Protein AF-A0A954N911-F1 (afdb_monomer_lite)

pLDDT: mean 92.59, std 5.12, range [63.38, 98.25]

Radius of gyration: 17.43 Å; chains: 1; bounding box: 52×27×46 Å

Secondary structure (DSSP, 8-state):
--HHHHHHHHHHHHHHHHHHHHHTT---HHHHHHHHHHSTT--HHHHHTSS--HHHHHHHHHHHHHHS----HHHHHHHHHHHTSTT--SSHHHHHHHHHHHHHH--STTTTHHHHS-TTTTTTPPPPHHHHHHHHHHT-

Sequence (140 aa):
MTESDVIRGRLLELVDTIREAREQGIDSPESHSAFEQLLPDTDVDNLCNSDYDDETIVDICLGEQDARRACTRDELVELVKRFSIVEGYATEAESILAVLTFEYNCRHPAGCDLIFYYDPYFDGRDPTPEENVDLALRGE

Foldseek 3Di:
DDPVVVLLVLQLVLLVVQLVCVVVVHHDVVSVVVLCVSQPPDPSVVLSPDPDDSNLSSLLSVLLVVLLDDDDLVRQLVLLVLVVDDPSDPDPSRNVSSLSSQQSQFLAPCRCCCRVVVCVVPVHDDDHSSRSSVNRNVRD

Structure (mmCIF, N/CA/C/O backbone):
data_AF-A0A954N911-F1
#
_entry.id   AF-A0A954N911-F1
#
loop_
_atom_site.group_PDB
_atom_site.id
_atom_site.type_symbol
_atom_site.label_atom_id
_atom_site.label_alt_id
_atom_site.label_comp_id
_atom_site.label_asym_id
_atom_site.label_entity_id
_atom_site.label_seq_id
_atom_site.pdbx_PDB_ins_code
_atom_site.Cartn_x
_atom_site.Cartn_y
_atom_site.Cartn_z
_atom_site.occupancy
_atom_site.B_iso_or_equiv
_atom_site.auth_seq_id
_atom_site.auth_comp_id
_atom_site.auth_asym_id
_atom_site.auth_atom_id
_atom_site.pdbx_PDB_model_num
ATOM 1 N N . MET A 1 1 ? -28.116 5.534 1.660 1.00 63.38 1 MET A N 1
ATOM 2 C CA . MET A 1 1 ? -27.092 4.850 2.457 1.00 63.38 1 MET A CA 1
ATOM 3 C C . MET A 1 1 ? -26.851 3.515 1.797 1.00 63.38 1 MET A C 1
ATOM 5 O O . MET A 1 1 ? -27.775 2.709 1.721 1.00 63.38 1 MET A O 1
ATOM 9 N N . THR A 1 2 ? -25.694 3.381 1.168 1.00 84.88 2 THR A N 1
ATOM 10 C CA . THR A 1 2 ? -25.248 2.157 0.504 1.00 84.88 2 THR A CA 1
ATOM 11 C C . THR A 1 2 ? -24.682 1.185 1.539 1.00 84.88 2 THR A C 1
ATOM 13 O O . THR A 1 2 ? -24.392 1.576 2.667 1.00 84.88 2 THR A O 1
ATOM 16 N N . GLU A 1 3 ? -24.532 -0.085 1.171 1.00 84.00 3 GLU A N 1
ATOM 17 C CA . GLU A 1 3 ? -23.840 -1.076 2.007 1.00 84.00 3 GLU A CA 1
ATOM 18 C C . GLU A 1 3 ? -22.399 -0.638 2.320 1.00 84.00 3 GLU A C 1
ATOM 20 O O . GLU A 1 3 ? -21.950 -0.751 3.457 1.00 84.00 3 GLU A O 1
ATOM 25 N N . SER A 1 4 ? -21.733 -0.011 1.345 1.00 83.25 4 SER A N 1
ATOM 26 C CA . SER A 1 4 ? -20.402 0.577 1.508 1.00 83.25 4 SER A CA 1
ATOM 27 C C . SER A 1 4 ? -20.374 1.693 2.557 1.00 83.25 4 SER A C 1
ATOM 29 O O . SER A 1 4 ? -19.449 1.740 3.363 1.00 83.25 4 SER A O 1
ATOM 31 N N . ASP A 1 5 ? -21.391 2.564 2.594 1.00 88.25 5 ASP A N 1
ATOM 32 C CA . ASP A 1 5 ? -21.469 3.647 3.589 1.00 88.25 5 ASP A CA 1
ATOM 33 C C . ASP A 1 5 ? -21.612 3.085 5.014 1.00 88.25 5 ASP A C 1
ATOM 35 O O . ASP A 1 5 ? -21.065 3.639 5.966 1.00 88.25 5 ASP A O 1
ATOM 39 N N . VAL A 1 6 ? -22.347 1.975 5.166 1.00 90.44 6 VAL A N 1
ATOM 40 C CA . VAL A 1 6 ? -22.551 1.308 6.463 1.00 90.44 6 VAL A CA 1
ATOM 41 C C . VAL A 1 6 ? -21.262 0.656 6.951 1.00 90.44 6 VAL A C 1
ATOM 43 O O . VAL A 1 6 ? -20.924 0.790 8.126 1.00 90.44 6 VAL A O 1
ATOM 46 N N . ILE A 1 7 ? -20.538 -0.031 6.062 1.00 91.81 7 ILE A N 1
ATOM 47 C CA . ILE A 1 7 ? -19.251 -0.649 6.401 1.00 91.81 7 ILE A CA 1
ATOM 48 C C . ILE A 1 7 ? -18.244 0.433 6.789 1.00 91.81 7 ILE A C 1
ATOM 50 O O . ILE A 1 7 ? -17.636 0.324 7.849 1.00 91.81 7 ILE A O 1
ATOM 54 N N . ARG A 1 8 ? -18.131 1.512 6.000 1.00 94.50 8 ARG A N 1
ATOM 55 C CA . ARG A 1 8 ? -17.235 2.635 6.309 1.00 94.50 8 ARG A CA 1
ATOM 56 C C . ARG A 1 8 ? -17.517 3.223 7.690 1.00 94.50 8 ARG A C 1
ATOM 58 O O . ARG A 1 8 ? -16.601 3.337 8.494 1.00 94.50 8 ARG A O 1
ATOM 65 N N . GLY A 1 9 ? -18.778 3.558 7.976 1.00 95.12 9 GLY A N 1
ATOM 66 C CA . GLY A 1 9 ? -19.159 4.127 9.271 1.00 95.12 9 GLY A CA 1
ATOM 67 C C . GLY A 1 9 ? -18.794 3.211 10.439 1.00 95.12 9 GLY A C 1
ATOM 68 O O . GLY A 1 9 ? -18.276 3.673 11.449 1.00 95.12 9 GLY A O 1
ATOM 69 N N . ARG A 1 10 ? -18.984 1.897 10.275 1.00 95.19 10 ARG A N 1
ATOM 70 C CA . ARG A 1 10 ? -18.622 0.924 11.306 1.00 95.19 10 ARG A CA 1
ATOM 71 C C . ARG A 1 10 ? -17.113 0.765 11.483 1.00 95.19 10 ARG A C 1
ATOM 73 O O . ARG A 1 10 ? -16.663 0.580 12.607 1.00 95.19 10 ARG A O 1
ATOM 80 N N . LEU A 1 11 ? -16.340 0.821 10.401 1.00 95.62 11 LEU A N 1
ATOM 81 C CA . LEU A 1 11 ? -14.881 0.783 10.483 1.00 95.62 11 LEU A CA 1
ATOM 82 C C . LEU A 1 11 ? -14.337 2.020 11.204 1.00 95.62 11 LEU A C 1
ATOM 84 O O . LEU A 1 11 ? -13.472 1.860 12.054 1.00 95.62 11 LEU A O 1
ATOM 88 N N . LEU A 1 12 ? -14.891 3.209 10.945 1.00 96.69 12 LEU A N 1
ATOM 89 C CA . LEU A 1 12 ? -14.516 4.435 11.663 1.00 96.69 12 LEU A CA 1
ATOM 90 C C . LEU A 1 12 ? -14.742 4.299 13.175 1.00 96.69 12 LEU A C 1
ATOM 92 O O . LEU A 1 12 ? -13.828 4.554 13.949 1.00 96.69 12 LEU A O 1
ATOM 96 N N . GLU A 1 13 ? -15.919 3.823 13.597 1.00 96.69 13 GLU A N 1
ATOM 97 C CA . GLU A 1 13 ? -16.219 3.589 15.021 1.00 96.69 13 GLU A CA 1
ATOM 98 C C . GLU A 1 13 ? -15.248 2.586 15.669 1.00 96.69 13 GLU A C 1
ATOM 100 O O . GLU A 1 13 ? -14.839 2.755 16.820 1.00 96.69 13 GLU A O 1
ATOM 105 N N . LEU A 1 14 ? -14.879 1.526 14.941 1.00 96.69 14 LEU A N 1
ATOM 106 C CA . LEU A 1 14 ? -13.945 0.517 15.435 1.00 96.69 14 LEU A CA 1
ATOM 107 C C . LEU A 1 14 ? -12.521 1.066 15.552 1.00 96.69 14 LEU A C 1
ATOM 109 O O . LEU A 1 14 ? -11.883 0.821 16.573 1.00 96.69 14 LEU A O 1
ATOM 113 N N . VAL A 1 15 ? -12.039 1.804 14.548 1.00 96.06 15 VAL A N 1
ATOM 114 C CA . VAL A 1 15 ? -10.711 2.440 14.560 1.00 96.06 15 VAL A CA 1
ATOM 115 C C . VAL A 1 15 ? -10.603 3.423 15.725 1.00 96.06 15 VAL A C 1
ATOM 117 O O . VAL A 1 15 ? -9.672 3.304 16.520 1.00 96.06 15 VAL A O 1
ATOM 120 N N . ASP A 1 16 ? -11.590 4.305 15.889 1.00 95.56 16 ASP A N 1
ATOM 121 C CA . ASP A 1 16 ? -11.666 5.261 17.001 1.00 95.56 16 ASP A CA 1
ATOM 122 C C . ASP A 1 16 ? -11.604 4.537 18.358 1.00 95.56 16 ASP A C 1
ATOM 124 O O . ASP A 1 16 ? -10.713 4.780 19.172 1.00 95.56 16 ASP A O 1
ATOM 128 N N . THR A 1 17 ? -12.452 3.519 18.549 1.00 95.44 17 THR A N 1
ATOM 129 C CA . THR A 1 17 ? -12.477 2.722 19.790 1.00 95.44 17 THR A CA 1
ATOM 130 C C . THR A 1 17 ? -11.132 2.041 20.078 1.00 95.44 17 THR A C 1
ATOM 132 O O . THR A 1 17 ? -10.693 1.987 21.231 1.00 95.44 17 THR A O 1
ATOM 135 N N . ILE A 1 18 ? -10.474 1.489 19.053 1.00 94.81 18 ILE A N 1
ATOM 136 C CA . ILE A 1 18 ? -9.176 0.815 19.199 1.00 94.81 18 ILE A CA 1
ATOM 137 C C . ILE A 1 18 ? -8.095 1.823 19.605 1.00 94.81 18 ILE A C 1
ATOM 139 O O . ILE A 1 18 ? -7.293 1.534 20.500 1.00 94.81 18 ILE A O 1
ATOM 143 N N . ARG A 1 19 ? -8.075 3.012 18.993 1.00 94.19 19 ARG A N 1
ATOM 144 C CA . ARG A 1 19 ? -7.112 4.074 19.318 1.00 94.19 19 ARG A CA 1
ATOM 145 C C . ARG A 1 19 ? -7.334 4.625 20.723 1.00 94.19 19 ARG A C 1
ATOM 147 O O . ARG A 1 19 ? -6.381 4.665 21.501 1.00 94.19 19 ARG A O 1
ATOM 154 N N . GLU A 1 20 ? -8.573 4.946 21.096 1.00 94.25 20 GLU A N 1
ATOM 155 C CA . GLU A 1 20 ? -8.908 5.430 22.442 1.00 94.25 20 GLU A CA 1
ATOM 156 C C . GLU A 1 20 ? -8.492 4.431 23.533 1.00 94.25 20 GLU A C 1
ATOM 158 O O . GLU A 1 20 ? -7.940 4.816 24.570 1.00 94.25 20 GLU A O 1
ATOM 163 N N . ALA A 1 21 ? -8.727 3.135 23.305 1.00 92.62 21 ALA A N 1
ATOM 164 C CA . ALA A 1 21 ? -8.303 2.080 24.219 1.00 92.62 21 ALA A CA 1
ATOM 165 C C . ALA A 1 21 ? -6.774 2.074 24.402 1.00 92.62 21 ALA A C 1
ATOM 167 O O . ALA A 1 21 ? -6.273 2.030 25.531 1.00 92.62 21 ALA A O 1
ATOM 168 N N . ARG A 1 22 ? -6.015 2.208 23.309 1.00 89.81 22 ARG A N 1
ATOM 169 C CA . ARG A 1 22 ? -4.544 2.253 23.351 1.00 89.81 22 ARG A CA 1
ATOM 170 C C . ARG A 1 22 ? -4.004 3.474 24.069 1.00 89.81 22 ARG A C 1
ATOM 172 O O . ARG A 1 22 ? -3.083 3.333 24.872 1.00 89.81 22 ARG A O 1
ATOM 179 N N . GLU A 1 23 ? -4.581 4.647 23.833 1.00 91.25 23 GLU A N 1
ATOM 180 C CA . GLU A 1 23 ? -4.199 5.875 24.541 1.00 91.25 23 GLU A CA 1
ATOM 181 C C . GLU A 1 23 ? -4.376 5.739 26.059 1.00 91.25 23 GLU A C 1
ATOM 183 O O . GLU A 1 23 ? -3.594 6.276 26.846 1.00 91.25 23 GLU A O 1
ATOM 188 N N . GLN A 1 24 ? -5.369 4.956 26.479 1.00 93.62 24 GLN A N 1
ATOM 189 C CA . GLN A 1 24 ? -5.639 4.631 27.878 1.00 93.62 24 GLN A CA 1
ATOM 190 C C . GLN A 1 24 ? -4.788 3.462 28.413 1.00 93.62 24 GLN A C 1
ATOM 192 O O . GLN A 1 24 ? -4.862 3.142 29.602 1.00 93.62 24 GLN A O 1
ATOM 197 N N . GLY A 1 25 ? -3.967 2.830 27.569 1.00 91.50 25 GLY A N 1
ATOM 198 C CA . GLY A 1 25 ? -3.145 1.672 27.922 1.00 91.50 25 GLY A CA 1
ATOM 199 C C . GLY A 1 25 ? -3.955 0.400 28.184 1.00 91.50 25 GLY A C 1
ATOM 200 O O . GLY A 1 25 ? -3.495 -0.471 28.927 1.00 91.50 25 GLY A O 1
ATOM 201 N N . ILE A 1 26 ? -5.160 0.305 27.618 1.00 91.31 26 ILE A N 1
ATOM 202 C CA . ILE A 1 26 ? -6.042 -0.859 27.717 1.00 91.31 26 ILE A CA 1
ATOM 203 C C . ILE A 1 26 ? -6.174 -1.551 26.359 1.00 91.31 26 ILE A C 1
ATOM 205 O O . ILE A 1 26 ? -6.000 -0.950 25.303 1.00 91.31 26 ILE A O 1
ATOM 209 N N . ASP A 1 27 ? -6.472 -2.844 26.405 1.00 86.44 27 ASP A N 1
ATOM 210 C CA . ASP A 1 27 ? -6.723 -3.649 25.214 1.00 86.44 27 ASP A CA 1
ATOM 211 C C . ASP A 1 27 ? -8.217 -3.612 24.843 1.00 86.44 27 ASP A C 1
ATOM 213 O O . ASP A 1 27 ? -9.077 -3.504 25.723 1.00 86.44 27 ASP A O 1
ATOM 217 N N . SER A 1 28 ? -8.530 -3.729 23.551 1.00 90.56 28 SER A N 1
ATOM 218 C CA . SER A 1 28 ? -9.902 -3.721 23.015 1.00 90.56 28 SER A CA 1
ATOM 219 C C . SER A 1 28 ? -10.194 -4.966 22.159 1.00 90.56 28 SER A C 1
ATOM 221 O O . SER A 1 28 ? -10.571 -4.868 20.989 1.00 90.56 28 SER A O 1
ATOM 223 N N . PRO A 1 29 ? -10.076 -6.182 22.729 1.00 91.38 29 PRO A N 1
ATOM 224 C CA . PRO A 1 29 ? -10.133 -7.428 21.960 1.00 91.38 29 PRO A CA 1
ATOM 225 C C . PRO A 1 29 ? -11.468 -7.637 21.228 1.00 91.38 29 PRO A C 1
ATOM 227 O O . PRO A 1 29 ? -11.509 -8.286 20.181 1.00 91.38 29 PRO A O 1
ATOM 230 N N . GLU A 1 30 ? -12.564 -7.084 21.752 1.00 94.00 30 GLU A N 1
ATOM 231 C CA . GLU A 1 30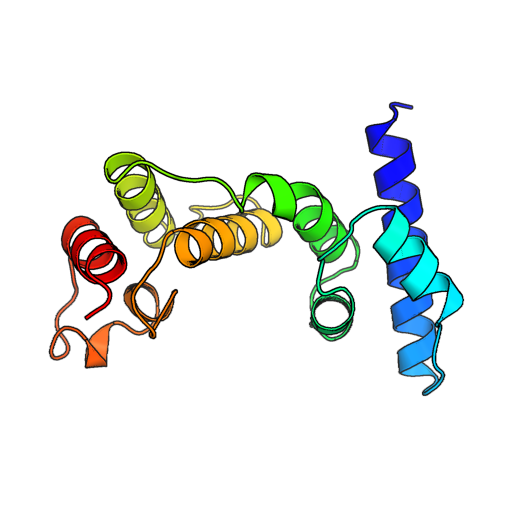 ? -13.883 -7.120 21.110 1.00 94.00 30 GLU A CA 1
ATOM 232 C C . GLU A 1 30 ? -13.914 -6.279 19.828 1.00 94.00 30 GLU A C 1
ATOM 234 O O . GLU A 1 30 ? -14.420 -6.747 18.807 1.00 94.00 30 GLU A O 1
ATOM 239 N N . SER A 1 31 ? -13.322 -5.082 19.857 1.00 93.44 31 SER A N 1
ATOM 240 C CA . SER A 1 31 ? -13.220 -4.193 18.697 1.00 93.44 31 SER A CA 1
ATOM 241 C C . SER A 1 31 ? -12.300 -4.780 17.631 1.00 93.44 31 SER A C 1
ATOM 243 O O . SER A 1 31 ? -12.677 -4.807 16.463 1.00 93.44 31 SER A O 1
ATOM 245 N N . HIS A 1 32 ? -11.160 -5.354 18.028 1.00 92.44 32 HIS A N 1
ATOM 246 C CA . HIS A 1 32 ? -10.279 -6.078 17.104 1.00 92.44 32 HIS A CA 1
ATOM 247 C C . HIS A 1 32 ? -11.003 -7.258 16.448 1.00 92.44 32 HIS A C 1
ATOM 249 O O . HIS A 1 32 ? -10.999 -7.399 15.229 1.00 92.44 32 HIS A O 1
ATOM 255 N N . SER A 1 33 ? -11.700 -8.077 17.243 1.00 93.75 33 SER A N 1
ATOM 256 C CA . SER A 1 33 ? -12.450 -9.225 16.719 1.00 93.75 33 SER A CA 1
ATOM 257 C C . SER A 1 33 ? -13.571 -8.799 15.767 1.00 93.75 33 SER A C 1
ATOM 259 O O . SER A 1 33 ? -13.858 -9.497 14.796 1.00 93.75 33 SER A O 1
ATOM 261 N N . ALA A 1 34 ? -14.235 -7.674 16.046 1.00 94.81 34 ALA A N 1
ATOM 262 C CA . ALA A 1 34 ? -15.261 -7.118 15.172 1.00 94.81 34 ALA A CA 1
ATOM 263 C C . ALA A 1 34 ? -14.668 -6.547 13.876 1.00 94.81 34 ALA A C 1
ATOM 265 O O . ALA A 1 34 ? -15.296 -6.674 12.825 1.00 94.81 34 ALA A O 1
ATOM 266 N N . PHE A 1 35 ? -13.474 -5.955 13.943 1.00 94.31 35 PHE A N 1
ATOM 267 C CA . PHE A 1 35 ? -12.743 -5.458 12.783 1.00 94.31 35 PHE A CA 1
ATOM 268 C C . PHE A 1 35 ? -12.331 -6.608 11.854 1.00 94.31 35 PHE A C 1
ATOM 270 O O . PHE A 1 35 ? -12.692 -6.601 10.681 1.00 94.31 35 PHE A O 1
ATOM 277 N N . GLU A 1 36 ? -11.686 -7.644 12.394 1.00 92.38 36 GLU A N 1
ATOM 278 C CA . GLU A 1 36 ? -11.249 -8.845 11.660 1.00 92.38 36 GLU A CA 1
ATOM 279 C C . GLU A 1 36 ? -12.417 -9.554 10.945 1.00 92.38 36 GLU A C 1
ATOM 281 O O . GLU A 1 36 ? -12.265 -10.107 9.859 1.00 92.38 36 GLU A O 1
ATOM 286 N N . GLN A 1 37 ? -13.623 -9.522 11.524 1.00 92.69 37 GLN A N 1
ATOM 287 C CA . GLN A 1 37 ? -14.819 -10.079 10.879 1.00 92.69 37 GLN A CA 1
ATOM 288 C C . GLN A 1 37 ? -15.273 -9.291 9.645 1.00 92.69 37 GLN A C 1
ATOM 290 O O . GLN A 1 37 ? -15.920 -9.868 8.770 1.00 92.69 37 GLN A O 1
ATOM 295 N N . LEU A 1 38 ? -14.994 -7.987 9.595 1.00 91.75 38 LEU A N 1
ATOM 296 C CA . LEU A 1 38 ? -15.318 -7.134 8.452 1.00 91.75 38 LEU A CA 1
ATOM 297 C C . LEU A 1 38 ? -14.222 -7.203 7.389 1.00 91.75 38 LEU A C 1
ATOM 299 O O . LEU A 1 38 ? -14.539 -7.323 6.208 1.00 91.75 38 LEU A O 1
ATOM 303 N N . LEU A 1 39 ? -12.961 -7.132 7.816 1.00 89.88 39 LEU A N 1
ATOM 304 C CA . LEU A 1 39 ? -11.779 -7.102 6.962 1.00 89.88 39 LEU A CA 1
ATOM 305 C C . LEU A 1 39 ? -10.732 -8.087 7.504 1.00 89.88 39 LEU A C 1
ATOM 307 O O . LEU A 1 39 ? -9.868 -7.702 8.295 1.00 89.88 39 LEU A O 1
ATOM 311 N N . PRO A 1 40 ? -10.834 -9.373 7.130 1.00 87.00 40 PRO A N 1
ATOM 312 C CA . PRO A 1 40 ? -9.861 -10.371 7.548 1.00 87.00 40 PRO A CA 1
ATOM 313 C C . PRO A 1 40 ? -8.497 -10.086 6.915 1.00 87.00 40 PRO A C 1
ATOM 315 O O . PRO A 1 40 ? -8.418 -9.610 5.781 1.00 87.00 40 PRO A O 1
ATOM 318 N N . ASP A 1 41 ? -7.427 -10.430 7.631 1.00 84.06 41 ASP A N 1
ATOM 319 C CA . ASP A 1 41 ? -6.033 -10.277 7.190 1.00 84.06 41 ASP A CA 1
ATOM 320 C C . ASP A 1 41 ? -5.528 -8.823 7.048 1.00 84.06 41 ASP A C 1
ATOM 322 O O . ASP A 1 41 ? -4.437 -8.618 6.501 1.00 84.06 41 ASP A O 1
ATOM 326 N N . THR A 1 42 ? -6.281 -7.823 7.516 1.00 89.25 42 THR A N 1
ATOM 327 C CA . THR A 1 42 ? -5.820 -6.429 7.637 1.00 89.25 42 THR A CA 1
ATOM 328 C C . THR A 1 42 ? -5.086 -6.238 8.964 1.00 89.25 42 THR A C 1
ATOM 330 O O . THR A 1 42 ? -5.628 -6.528 10.031 1.00 89.25 42 THR A O 1
ATOM 333 N N . ASP A 1 43 ? -3.863 -5.706 8.916 1.00 88.88 43 ASP A N 1
ATOM 334 C CA . ASP A 1 43 ? -3.066 -5.399 10.112 1.00 88.88 43 ASP A CA 1
ATOM 335 C C . ASP A 1 43 ? -3.548 -4.098 10.775 1.00 88.88 43 ASP A C 1
ATOM 337 O O . ASP A 1 43 ? -2.923 -3.034 10.699 1.00 88.88 43 ASP A O 1
ATOM 341 N N . VAL A 1 44 ? -4.711 -4.188 11.423 1.00 89.62 44 VAL A N 1
ATOM 342 C CA . VAL A 1 44 ? -5.327 -3.075 12.155 1.00 89.62 44 VAL A CA 1
ATOM 343 C C . VAL A 1 44 ? -4.423 -2.560 13.277 1.00 89.62 44 VAL A C 1
ATOM 345 O O . VAL A 1 44 ? -4.496 -1.385 13.641 1.00 89.62 44 VAL A O 1
ATOM 348 N N . ASP A 1 45 ? -3.526 -3.402 13.796 1.00 89.38 45 ASP A N 1
ATOM 349 C CA . ASP A 1 45 ? -2.609 -3.025 14.862 1.00 89.38 45 ASP A CA 1
ATOM 350 C C . ASP A 1 45 ? -1.573 -2.040 14.387 1.00 89.38 45 ASP A C 1
ATOM 352 O O . ASP A 1 45 ? -1.391 -0.996 15.019 1.00 89.38 45 ASP A O 1
ATOM 356 N N . ASN A 1 46 ? -0.925 -2.351 13.273 1.00 90.38 46 ASN A N 1
ATOM 357 C CA . ASN A 1 46 ? 0.027 -1.444 12.673 1.00 90.38 46 ASN A CA 1
ATOM 358 C C . ASN A 1 46 ? -0.657 -0.143 12.227 1.00 90.38 46 ASN A C 1
ATOM 360 O O . ASN A 1 46 ? -0.180 0.944 12.552 1.00 90.38 46 ASN A O 1
ATOM 364 N N . LEU A 1 47 ? -1.823 -0.238 11.578 1.00 91.50 47 LEU A N 1
ATOM 365 C CA . LEU A 1 47 ? -2.559 0.936 11.101 1.00 91.50 47 LEU A CA 1
ATOM 366 C C . LEU A 1 47 ? -2.984 1.867 12.244 1.00 91.50 47 LEU A C 1
ATOM 368 O O . LEU A 1 47 ? -2.717 3.065 12.181 1.00 91.50 47 LEU A O 1
ATOM 372 N N . CYS A 1 48 ? -3.553 1.343 13.331 1.00 92.25 48 CYS A N 1
ATOM 373 C CA . CYS A 1 48 ? -3.966 2.165 14.476 1.00 92.25 48 CYS A CA 1
ATOM 374 C C . CYS A 1 48 ? -2.787 2.697 15.316 1.00 92.25 48 CYS A C 1
ATOM 376 O O . CYS A 1 48 ? -3.000 3.522 16.202 1.00 92.25 48 CYS A O 1
ATOM 378 N N . ASN A 1 49 ? -1.556 2.230 15.073 1.00 91.44 49 ASN A N 1
ATOM 379 C CA . ASN A 1 49 ? -0.333 2.777 15.677 1.00 91.44 49 ASN A CA 1
ATOM 380 C C . ASN A 1 49 ? 0.350 3.843 14.804 1.00 91.44 49 ASN A C 1
ATOM 382 O O . ASN A 1 49 ? 1.328 4.448 15.249 1.00 91.44 49 ASN A O 1
ATOM 386 N N . SER A 1 50 ? -0.130 4.057 13.578 1.00 91.81 50 SER A N 1
ATOM 387 C CA . SER A 1 50 ? 0.377 5.098 12.686 1.00 91.81 50 SER A CA 1
ATOM 388 C C . SER A 1 50 ? -0.080 6.499 13.114 1.00 91.81 50 SER A C 1
ATOM 390 O O . SER A 1 50 ? -0.940 6.673 13.982 1.00 91.81 50 SER A O 1
ATOM 392 N N . ASP A 1 51 ? 0.505 7.519 12.493 1.00 92.00 51 ASP A N 1
ATOM 393 C CA . ASP A 1 51 ? 0.115 8.920 12.634 1.00 92.00 51 ASP A CA 1
ATOM 394 C C . ASP A 1 51 ? -0.996 9.350 11.661 1.00 92.00 51 ASP A C 1
ATOM 396 O O . ASP A 1 51 ? -1.406 10.512 11.686 1.00 92.00 51 ASP A O 1
ATOM 400 N N . TYR A 1 52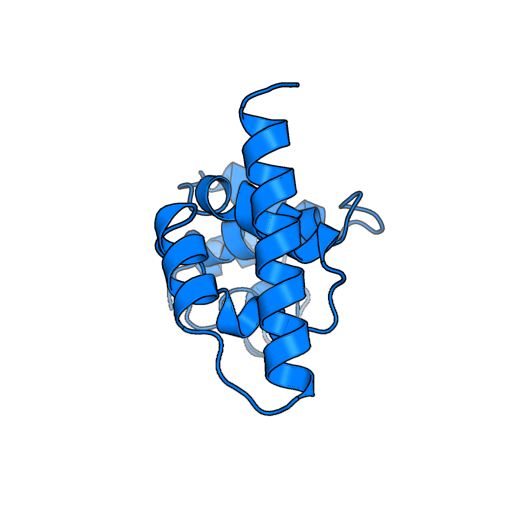 ? -1.529 8.424 10.858 1.00 93.38 52 TYR A N 1
ATOM 401 C CA . TYR A 1 52 ? -2.652 8.691 9.964 1.00 93.38 52 TYR A CA 1
ATOM 402 C C . TYR A 1 52 ? -3.927 9.038 10.743 1.00 93.38 52 TYR A C 1
ATOM 404 O O . TYR A 1 52 ? -4.161 8.576 11.869 1.00 93.38 52 TYR A O 1
ATOM 412 N N . ASP A 1 53 ? -4.776 9.862 10.131 1.00 94.38 53 ASP A N 1
ATOM 413 C CA . ASP A 1 53 ? -6.132 10.081 10.625 1.00 94.38 53 ASP A CA 1
ATOM 414 C C . ASP A 1 53 ? -7.030 8.859 10.362 1.00 94.38 53 ASP A C 1
ATOM 416 O O . ASP A 1 53 ? -6.713 7.979 9.557 1.00 94.38 53 ASP A O 1
ATOM 420 N N . ASP A 1 54 ? -8.154 8.786 11.076 1.00 94.94 54 ASP A N 1
ATOM 421 C CA . ASP A 1 54 ? -9.041 7.619 11.027 1.00 94.94 54 ASP A CA 1
ATOM 422 C C . ASP A 1 54 ? -9.659 7.410 9.640 1.00 94.94 54 ASP A C 1
ATOM 424 O O . ASP A 1 54 ? -9.851 6.273 9.211 1.00 94.94 54 ASP A O 1
ATOM 428 N N . GLU A 1 55 ? -9.937 8.493 8.910 1.00 95.00 55 GLU A N 1
ATOM 429 C CA . GLU A 1 55 ? -10.476 8.422 7.548 1.00 95.00 55 GLU A CA 1
ATOM 430 C C . GLU A 1 55 ? -9.460 7.794 6.589 1.00 95.00 55 GLU A C 1
ATOM 432 O O . GLU A 1 55 ? -9.816 6.913 5.807 1.00 95.00 55 GLU A O 1
ATOM 437 N N . THR A 1 56 ? -8.189 8.182 6.698 1.00 95.31 56 THR A N 1
ATOM 438 C CA . THR A 1 56 ? -7.079 7.623 5.919 1.00 95.31 56 THR A CA 1
ATOM 439 C C . THR A 1 56 ? -6.874 6.149 6.247 1.00 95.31 56 THR A C 1
ATOM 441 O O . THR A 1 56 ? -6.741 5.336 5.331 1.00 95.31 56 THR A O 1
ATOM 444 N N . ILE A 1 57 ? -6.917 5.774 7.531 1.00 94.75 57 ILE A N 1
ATOM 445 C CA . ILE A 1 57 ? -6.856 4.366 7.950 1.00 94.75 57 ILE A CA 1
ATOM 446 C C . ILE A 1 57 ? -7.989 3.575 7.294 1.00 94.75 57 ILE A C 1
ATOM 448 O O . ILE A 1 57 ? -7.736 2.545 6.671 1.00 94.75 57 ILE A O 1
ATOM 452 N N . VAL A 1 58 ? -9.230 4.057 7.383 1.00 94.88 58 VAL A N 1
ATOM 453 C CA . VAL A 1 58 ? -10.388 3.368 6.799 1.00 94.88 58 VAL A CA 1
ATOM 454 C C . VAL A 1 58 ? -10.302 3.283 5.274 1.00 94.88 58 VAL A C 1
ATOM 456 O O . VAL A 1 58 ? -10.633 2.236 4.716 1.00 94.88 58 VAL A O 1
ATOM 459 N N . ASP A 1 59 ? -9.823 4.324 4.592 1.00 95.44 59 ASP A N 1
ATOM 460 C CA . ASP A 1 59 ? -9.601 4.300 3.141 1.00 95.44 59 ASP A CA 1
ATOM 461 C C . ASP A 1 59 ? -8.573 3.236 2.734 1.00 95.44 59 ASP A C 1
ATOM 463 O O . ASP A 1 59 ? -8.806 2.496 1.773 1.00 95.44 59 ASP A O 1
ATOM 467 N N . ILE A 1 60 ? -7.476 3.101 3.487 1.00 94.62 60 ILE A N 1
ATOM 468 C CA . ILE A 1 60 ? -6.490 2.032 3.276 1.00 94.62 60 ILE A CA 1
ATOM 469 C C . ILE A 1 60 ? -7.149 0.667 3.482 1.00 94.62 60 ILE A C 1
ATOM 471 O O . ILE A 1 60 ? -7.046 -0.196 2.615 1.00 94.62 60 ILE A O 1
ATOM 475 N N . CYS A 1 61 ? -7.871 0.480 4.588 1.00 93.00 61 CYS A N 1
ATOM 476 C CA . CYS A 1 61 ? -8.517 -0.791 4.924 1.00 93.00 61 CYS A CA 1
ATOM 477 C C . CYS A 1 61 ? -9.494 -1.245 3.829 1.00 93.00 61 CYS A C 1
ATOM 479 O O . CYS A 1 61 ? -9.504 -2.406 3.427 1.00 93.00 61 CYS A O 1
ATOM 481 N N . LEU A 1 62 ? -10.301 -0.318 3.307 1.00 92.50 62 LEU A N 1
ATOM 482 C CA . LEU A 1 62 ? -11.267 -0.609 2.248 1.00 92.50 62 LEU A CA 1
ATOM 483 C C . LEU A 1 62 ? -10.600 -0.896 0.895 1.00 92.50 62 LEU A C 1
ATOM 485 O O . LEU A 1 62 ? -11.150 -1.660 0.104 1.00 92.50 62 LEU A O 1
ATOM 489 N N . GLY A 1 63 ? -9.441 -0.294 0.618 1.00 92.25 63 GLY A N 1
ATOM 490 C CA . GLY A 1 63 ? -8.706 -0.496 -0.633 1.00 92.25 63 GLY A CA 1
ATOM 491 C C . GLY A 1 63 ? -7.704 -1.653 -0.610 1.00 92.25 63 GLY A C 1
ATOM 492 O O . GLY A 1 63 ? -7.223 -2.065 -1.666 1.00 92.25 63 GLY A O 1
ATOM 493 N N . GLU A 1 64 ? -7.366 -2.187 0.564 1.00 91.38 64 GLU A N 1
ATOM 494 C CA . GLU A 1 64 ? -6.264 -3.138 0.729 1.00 91.38 64 GLU A CA 1
ATOM 495 C C . GLU A 1 64 ? -6.470 -4.423 -0.083 1.00 91.38 64 GLU A C 1
ATOM 497 O O . GLU A 1 64 ? -5.539 -4.925 -0.718 1.00 91.38 64 GLU A O 1
ATOM 502 N N . GLN A 1 65 ? -7.701 -4.942 -0.119 1.00 88.44 65 GLN A N 1
ATOM 503 C CA . GLN A 1 65 ? -8.012 -6.142 -0.896 1.00 88.44 6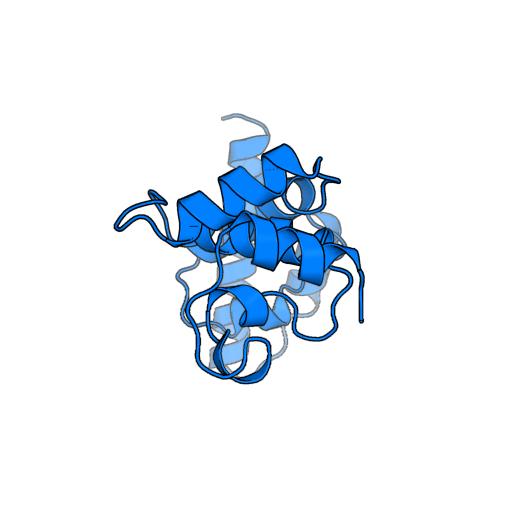5 GLN A CA 1
ATOM 504 C C . GLN A 1 65 ? -7.758 -5.929 -2.395 1.00 88.44 65 GLN A C 1
ATOM 506 O O . GLN A 1 65 ? -7.194 -6.808 -3.052 1.00 88.44 65 GLN A O 1
ATOM 511 N N . ASP A 1 66 ? -8.125 -4.762 -2.925 1.00 91.25 66 ASP A N 1
ATOM 512 C CA . ASP A 1 66 ? -7.896 -4.406 -4.327 1.00 91.25 66 ASP A CA 1
ATOM 513 C C . ASP A 1 66 ? -6.409 -4.160 -4.617 1.00 91.25 66 ASP A C 1
ATOM 515 O O . ASP A 1 66 ? -5.938 -4.452 -5.721 1.00 91.25 66 ASP A O 1
ATOM 519 N N . ALA A 1 67 ? -5.646 -3.677 -3.629 1.00 93.38 67 ALA A N 1
ATOM 520 C CA . ALA A 1 67 ? -4.196 -3.536 -3.734 1.00 93.38 67 ALA A CA 1
ATOM 521 C C . ALA A 1 67 ? -3.485 -4.899 -3.822 1.00 93.38 67 ALA A C 1
ATOM 523 O O . ALA A 1 67 ? -2.486 -5.034 -4.528 1.00 93.38 67 ALA A O 1
ATOM 524 N N . ARG A 1 68 ? -4.033 -5.956 -3.208 1.00 92.38 68 ARG A N 1
ATOM 525 C CA . ARG A 1 68 ? -3.513 -7.340 -3.277 1.00 92.38 68 ARG A CA 1
ATOM 526 C C . ARG A 1 68 ? -3.857 -8.054 -4.595 1.00 92.38 68 ARG A C 1
ATOM 528 O O . ARG A 1 68 ? -4.182 -9.244 -4.618 1.00 92.38 68 ARG A O 1
ATOM 535 N N . ARG A 1 69 ? -3.792 -7.336 -5.718 1.00 94.88 69 ARG A N 1
ATOM 536 C CA . ARG A 1 69 ? -4.048 -7.871 -7.061 1.00 94.88 69 ARG A CA 1
ATOM 537 C C . ARG A 1 69 ? -2.753 -8.155 -7.815 1.00 94.88 69 ARG A C 1
ATOM 539 O O . ARG A 1 69 ? -1.781 -7.407 -7.734 1.00 94.88 69 ARG A O 1
ATOM 546 N N . ALA A 1 70 ? -2.774 -9.202 -8.637 1.00 96.81 70 ALA A N 1
ATOM 547 C CA . ALA A 1 70 ? -1.706 -9.440 -9.600 1.00 96.81 70 ALA A CA 1
ATOM 548 C C . ALA A 1 70 ? -1.729 -8.362 -10.697 1.00 96.81 70 ALA A C 1
ATOM 550 O O . ALA A 1 70 ? -2.771 -8.106 -11.307 1.00 96.81 70 ALA A O 1
ATOM 551 N N . CYS A 1 71 ? -0.573 -7.767 -10.965 1.00 97.38 71 CYS A N 1
ATOM 552 C CA . CYS A 1 71 ? -0.374 -6.785 -12.019 1.00 97.38 71 CYS A CA 1
ATOM 553 C C . CYS A 1 71 ? 0.482 -7.366 -13.144 1.00 97.38 71 CYS A C 1
ATOM 555 O O . CYS A 1 71 ? 1.396 -8.168 -12.939 1.00 97.38 71 CYS A O 1
ATOM 557 N N . THR A 1 72 ? 0.201 -6.930 -14.364 1.00 97.94 72 THR A N 1
ATOM 558 C CA . THR A 1 72 ? 1.115 -7.108 -15.489 1.00 97.94 72 THR A CA 1
ATOM 559 C C . THR A 1 72 ? 2.362 -6.245 -15.300 1.00 97.94 72 THR A C 1
ATOM 561 O O . THR A 1 72 ? 2.353 -5.247 -14.579 1.00 97.94 72 THR A O 1
ATOM 564 N N . ARG A 1 73 ? 3.447 -6.600 -15.997 1.00 97.56 73 ARG A N 1
ATOM 565 C CA . ARG A 1 73 ? 4.675 -5.794 -16.002 1.00 97.56 73 ARG A CA 1
ATOM 566 C C . ARG A 1 73 ? 4.398 -4.341 -16.398 1.00 97.56 73 ARG A C 1
ATOM 568 O O . ARG A 1 73 ? 4.916 -3.437 -15.757 1.00 97.56 73 ARG A O 1
ATOM 575 N N . ASP A 1 74 ? 3.583 -4.124 -17.428 1.00 98.25 74 ASP A N 1
ATOM 576 C CA . ASP A 1 74 ? 3.288 -2.778 -17.929 1.00 98.25 74 ASP A CA 1
ATOM 577 C C . ASP A 1 74 ? 2.501 -1.954 -16.900 1.00 98.25 74 ASP A C 1
ATOM 579 O O . ASP A 1 74 ? 2.814 -0.786 -16.688 1.00 98.25 74 ASP A O 1
ATOM 583 N N . GLU A 1 75 ? 1.550 -2.565 -16.185 1.00 97.94 75 GLU A N 1
ATOM 584 C CA . GLU A 1 75 ? 0.854 -1.901 -15.073 1.00 97.94 75 GLU A CA 1
ATOM 585 C C . GLU A 1 75 ? 1.808 -1.509 -13.940 1.00 97.94 75 GLU A C 1
ATOM 587 O O . GLU A 1 75 ? 1.678 -0.417 -13.393 1.00 97.94 75 GLU A O 1
ATOM 592 N N . LEU A 1 76 ? 2.782 -2.362 -13.604 1.00 97.69 76 LEU A N 1
ATOM 593 C CA . LEU A 1 76 ? 3.790 -2.041 -12.590 1.00 97.69 76 LEU A CA 1
ATOM 594 C C . LEU A 1 76 ? 4.712 -0.907 -13.042 1.00 97.69 76 LEU A C 1
ATOM 596 O O . LEU A 1 76 ? 5.078 -0.061 -12.234 1.00 97.69 76 LEU A O 1
ATOM 600 N N . VAL A 1 77 ? 5.068 -0.850 -14.326 1.00 97.88 77 VAL A N 1
ATOM 601 C CA . VAL A 1 77 ? 5.885 0.247 -14.867 1.00 97.88 77 VAL A CA 1
ATOM 602 C C . VAL A 1 77 ? 5.133 1.573 -14.774 1.00 97.88 77 VAL A C 1
ATOM 604 O O . VAL A 1 77 ? 5.711 2.573 -14.350 1.00 97.88 77 VAL A O 1
ATOM 607 N N . GLU A 1 78 ? 3.846 1.594 -15.121 1.00 96.94 78 GLU A N 1
ATOM 608 C CA . GLU A 1 78 ? 3.016 2.794 -14.970 1.00 96.94 78 GLU A CA 1
ATOM 609 C C . GLU A 1 78 ? 2.832 3.191 -13.500 1.00 96.94 78 GLU A C 1
ATOM 611 O O . GLU A 1 78 ? 2.873 4.377 -13.170 1.00 96.94 78 GLU A O 1
ATOM 616 N N . LEU A 1 79 ? 2.716 2.212 -12.600 1.00 95.88 79 LEU A N 1
ATOM 617 C CA . LEU A 1 79 ? 2.687 2.447 -11.159 1.00 95.88 79 LEU A CA 1
ATOM 618 C C . LEU A 1 79 ? 3.987 3.106 -10.668 1.00 95.88 79 LEU A C 1
ATOM 620 O O . LEU A 1 79 ? 3.935 4.122 -9.977 1.00 95.88 79 LEU A O 1
ATOM 624 N N . VAL A 1 80 ? 5.150 2.591 -11.086 1.00 95.88 80 VAL A N 1
ATOM 625 C CA . VAL A 1 80 ? 6.456 3.165 -10.724 1.00 95.88 80 VAL A CA 1
ATOM 626 C C . VAL A 1 80 ? 6.617 4.580 -11.272 1.00 95.88 80 VAL A C 1
ATOM 628 O O . VAL A 1 80 ? 7.033 5.473 -10.537 1.00 95.88 80 VAL A O 1
ATOM 631 N N . LYS A 1 81 ? 6.215 4.827 -12.525 1.00 95.25 81 LYS A N 1
ATOM 632 C CA . LYS A 1 81 ? 6.201 6.183 -13.099 1.00 95.25 81 LYS A CA 1
ATOM 633 C C . LYS A 1 81 ? 5.366 7.143 -12.261 1.00 95.25 81 LYS A C 1
ATOM 635 O O . LYS A 1 81 ? 5.763 8.290 -12.076 1.00 95.25 81 LYS A O 1
ATOM 640 N N . ARG A 1 82 ? 4.220 6.682 -11.757 1.00 94.31 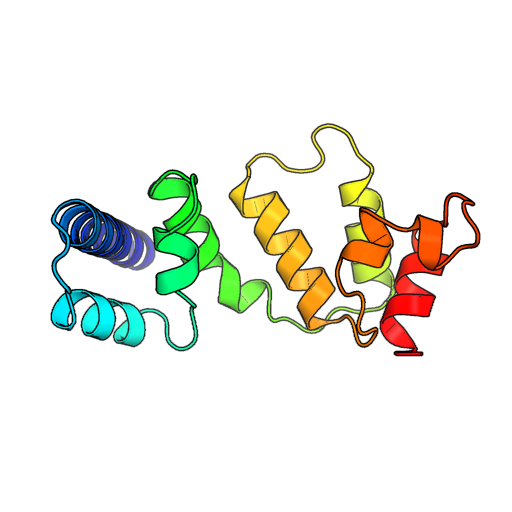82 ARG A N 1
ATOM 641 C CA . ARG A 1 82 ? 3.308 7.501 -10.957 1.00 94.31 82 ARG A CA 1
ATOM 642 C C . ARG A 1 82 ? 3.924 7.929 -9.623 1.00 94.31 82 ARG A C 1
ATOM 644 O O . ARG A 1 82 ? 3.680 9.060 -9.214 1.00 94.31 82 ARG A O 1
ATOM 651 N N . PHE A 1 83 ? 4.764 7.102 -8.991 1.00 92.25 83 PHE A N 1
ATOM 652 C CA . PHE A 1 83 ? 5.497 7.499 -7.776 1.00 92.25 83 PHE A CA 1
ATOM 653 C C . PHE A 1 83 ? 6.462 8.669 -8.005 1.00 92.25 83 PHE A C 1
ATOM 655 O O . PHE A 1 83 ? 6.678 9.465 -7.097 1.00 92.25 83 PHE A O 1
ATOM 662 N N . SER A 1 84 ? 7.015 8.810 -9.211 1.00 83.12 84 SER A N 1
ATOM 663 C CA . SER A 1 84 ? 7.945 9.896 -9.550 1.00 83.12 84 SER A CA 1
ATOM 664 C C . SER A 1 84 ? 7.255 11.223 -9.899 1.00 83.12 84 SER A C 1
ATOM 666 O O . SER A 1 84 ? 7.933 12.225 -10.132 1.00 83.12 84 SER A O 1
ATOM 668 N N . ILE A 1 85 ? 5.920 11.256 -9.973 1.00 87.75 85 ILE A N 1
ATOM 669 C CA . ILE A 1 85 ? 5.153 12.460 -10.306 1.00 87.75 85 ILE A CA 1
ATOM 670 C C . ILE A 1 85 ? 4.785 13.193 -9.014 1.00 87.75 85 ILE A C 1
ATOM 672 O O . ILE A 1 85 ? 4.108 12.650 -8.143 1.00 87.75 85 ILE A O 1
ATOM 676 N N . VAL A 1 86 ? 5.189 14.462 -8.912 1.00 71.81 86 VAL A N 1
ATOM 677 C CA . VAL A 1 86 ? 4.708 15.370 -7.860 1.00 71.81 86 VAL A CA 1
ATOM 678 C C . VAL A 1 86 ? 3.185 15.490 -7.994 1.00 71.81 86 VAL A C 1
ATOM 680 O O . VAL A 1 86 ? 2.710 15.815 -9.078 1.00 71.81 86 VAL A O 1
ATOM 683 N N . GLU A 1 87 ? 2.440 15.200 -6.920 1.00 80.06 87 GLU A N 1
ATOM 684 C CA . GLU A 1 87 ? 0.964 15.066 -6.918 1.00 80.06 87 GLU A CA 1
ATOM 685 C C . GLU A 1 87 ? 0.431 13.869 -7.730 1.00 80.06 87 GLU A C 1
ATOM 687 O O . GLU A 1 87 ? -0.698 13.877 -8.217 1.00 80.06 87 GLU A O 1
ATOM 692 N N . GLY A 1 88 ? 1.219 12.796 -7.863 1.00 80.12 88 GLY A N 1
ATOM 693 C CA . GLY A 1 88 ? 0.776 11.561 -8.516 1.00 80.12 88 GLY A CA 1
ATOM 694 C C . GLY A 1 88 ? -0.467 10.928 -7.873 1.00 80.12 88 GLY A C 1
ATOM 695 O O . GLY A 1 88 ? -1.183 10.182 -8.542 1.00 80.12 88 GLY A O 1
ATOM 696 N N . TYR A 1 89 ? -0.765 11.246 -6.614 1.00 89.81 89 TYR A N 1
ATOM 697 C CA . TYR A 1 89 ? -1.893 10.716 -5.848 1.00 89.81 89 TYR A CA 1
ATOM 698 C C . TYR A 1 89 ? -2.698 11.853 -5.226 1.00 89.81 89 TYR A C 1
ATOM 700 O O . TYR A 1 89 ? -2.123 12.854 -4.796 1.00 89.81 89 TYR A O 1
ATOM 708 N N . ALA A 1 90 ? -4.023 11.704 -5.205 1.00 89.38 90 ALA A N 1
ATOM 709 C CA . ALA A 1 90 ? -4.918 12.725 -4.669 1.00 89.38 90 ALA A CA 1
ATOM 710 C C . ALA A 1 90 ? -4.983 12.680 -3.137 1.00 89.38 90 ALA A C 1
ATOM 712 O O . ALA A 1 90 ? -5.214 13.708 -2.502 1.00 89.38 90 ALA A O 1
ATOM 713 N N . THR A 1 91 ? -4.777 11.497 -2.555 1.00 92.81 91 THR A N 1
ATOM 714 C CA . THR A 1 91 ? -4.795 11.268 -1.109 1.00 92.81 91 THR A CA 1
ATOM 715 C C . THR A 1 91 ? -3.597 10.433 -0.669 1.00 92.81 91 THR A C 1
ATOM 717 O O . THR A 1 91 ? -2.945 9.759 -1.470 1.00 92.81 91 THR A O 1
ATOM 720 N N . GLU A 1 92 ? -3.311 10.474 0.630 1.00 91.88 92 GLU A N 1
ATOM 721 C CA . GLU A 1 92 ? -2.292 9.628 1.249 1.00 91.88 92 GLU A CA 1
ATOM 722 C C . GLU A 1 92 ? -2.678 8.142 1.197 1.00 91.88 92 GLU A C 1
ATOM 724 O O . GLU A 1 92 ? -1.858 7.307 0.831 1.00 91.88 92 GLU A O 1
ATOM 729 N N . ALA A 1 93 ? -3.952 7.807 1.423 1.00 94.62 93 ALA A N 1
ATOM 730 C CA . ALA A 1 93 ? -4.433 6.435 1.270 1.00 94.62 93 ALA A CA 1
ATOM 731 C C . ALA A 1 93 ? -4.194 5.885 -0.150 1.00 94.62 93 ALA A C 1
ATOM 733 O O . ALA A 1 93 ? -3.743 4.753 -0.306 1.00 94.62 93 ALA A O 1
ATOM 734 N N . GLU A 1 94 ? 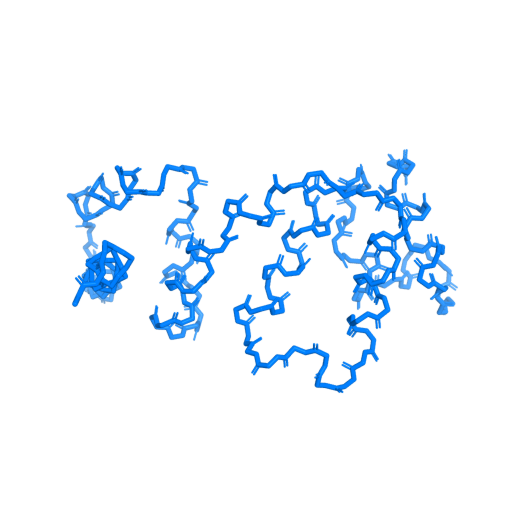-4.427 6.686 -1.198 1.00 94.44 94 GLU A N 1
ATOM 735 C CA . GLU A 1 94 ? -4.146 6.271 -2.579 1.00 94.44 94 GLU A CA 1
ATOM 736 C C . GLU A 1 94 ? -2.660 5.966 -2.815 1.00 94.44 94 GLU A C 1
ATOM 738 O O . GLU A 1 94 ? -2.337 5.019 -3.538 1.00 94.44 94 GLU A O 1
ATOM 743 N N . SER A 1 95 ? -1.756 6.759 -2.230 1.00 93.69 95 SER A N 1
ATOM 744 C CA . SER A 1 95 ? -0.315 6.544 -2.386 1.00 93.69 95 SER A CA 1
ATOM 745 C C . SER A 1 95 ? 0.138 5.277 -1.653 1.00 93.69 95 SER A C 1
ATOM 747 O O . SER A 1 95 ? 0.899 4.487 -2.215 1.00 93.69 95 SER A O 1
ATOM 749 N N . ILE A 1 96 ? -0.400 5.019 -0.459 1.00 93.62 96 ILE A N 1
ATOM 750 C CA . ILE A 1 96 ? -0.132 3.809 0.329 1.00 93.62 96 ILE A CA 1
ATOM 751 C C . ILE A 1 96 ? -0.649 2.566 -0.395 1.00 93.62 96 ILE A C 1
ATOM 753 O O . ILE A 1 96 ? 0.090 1.598 -0.567 1.00 93.62 96 ILE A O 1
ATOM 757 N N . LEU A 1 97 ? -1.883 2.595 -0.900 1.00 95.50 97 LEU A N 1
ATOM 758 C CA . LEU A 1 97 ? -2.461 1.484 -1.661 1.00 95.50 97 LEU A CA 1
ATOM 759 C C . LEU A 1 97 ? -1.662 1.179 -2.935 1.00 95.50 97 LEU A C 1
ATOM 761 O O . LEU A 1 97 ? -1.517 0.015 -3.319 1.00 95.50 97 LEU A O 1
ATOM 765 N N . ALA A 1 98 ? -1.096 2.202 -3.577 1.00 95.94 98 ALA A N 1
ATOM 766 C CA . ALA A 1 98 ? -0.176 2.010 -4.688 1.00 95.94 98 ALA A CA 1
ATOM 767 C C . ALA A 1 98 ? 1.119 1.307 -4.251 1.00 95.94 98 ALA A C 1
ATOM 769 O O . ALA A 1 98 ? 1.567 0.393 -4.946 1.00 95.94 98 ALA A O 1
ATOM 770 N N . VAL A 1 99 ? 1.704 1.678 -3.106 1.00 95.25 99 VAL A N 1
ATOM 771 C CA . VAL A 1 99 ? 2.881 0.985 -2.549 1.00 95.25 99 VAL A CA 1
ATOM 772 C C . VAL A 1 99 ? 2.551 -0.473 -2.238 1.00 95.25 99 VAL A C 1
ATOM 774 O O . VAL A 1 99 ? 3.261 -1.357 -2.712 1.00 95.25 99 VAL A O 1
ATOM 777 N N . LEU A 1 100 ? 1.433 -0.742 -1.559 1.00 94.75 100 LEU A N 1
ATOM 778 C CA . LEU A 1 100 ? 0.973 -2.104 -1.263 1.00 94.75 100 LEU A CA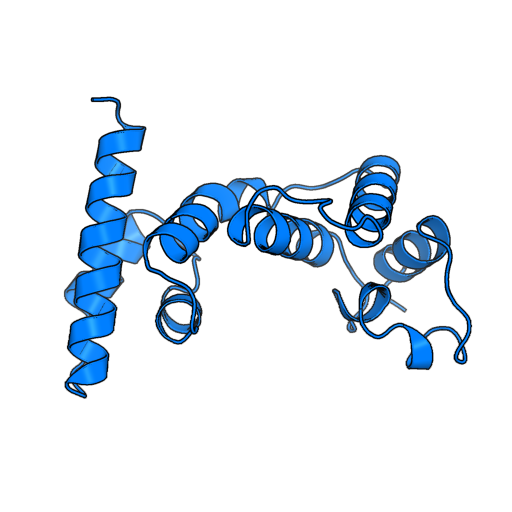 1
ATOM 779 C C . LEU A 1 100 ? 0.761 -2.930 -2.540 1.00 94.75 100 LEU A C 1
ATOM 781 O O . LEU A 1 100 ? 1.134 -4.102 -2.596 1.00 94.75 100 LEU A O 1
ATOM 785 N N . THR A 1 101 ? 0.229 -2.307 -3.597 1.00 97.19 101 THR A N 1
ATOM 786 C CA . THR A 1 101 ? 0.080 -2.952 -4.911 1.00 97.19 101 THR A CA 1
ATOM 787 C C . THR A 1 101 ? 1.433 -3.343 -5.499 1.00 97.19 101 THR A C 1
ATOM 789 O O . THR A 1 101 ? 1.589 -4.444 -6.034 1.00 97.19 101 THR A O 1
ATOM 792 N N . PHE A 1 102 ? 2.429 -2.459 -5.410 1.00 97.19 102 PHE A N 1
ATOM 793 C CA . PHE A 1 102 ? 3.777 -2.768 -5.871 1.00 97.19 102 PHE A CA 1
ATOM 794 C C . PHE A 1 102 ? 4.407 -3.891 -5.040 1.00 97.19 102 PHE A C 1
ATOM 796 O O . PHE A 1 102 ? 4.904 -4.857 -5.616 1.00 97.19 102 PHE A O 1
ATOM 803 N N . GLU A 1 103 ? 4.342 -3.808 -3.709 1.00 95.38 103 GLU A N 1
ATOM 804 C CA . GLU A 1 103 ? 4.917 -4.805 -2.801 1.00 95.38 103 GLU A CA 1
ATOM 805 C C . GLU A 1 103 ? 4.314 -6.192 -2.995 1.00 95.38 103 GLU A C 1
ATOM 807 O O . GLU A 1 103 ? 5.058 -7.166 -3.081 1.00 95.38 103 GLU A O 1
ATOM 812 N N . TYR A 1 104 ? 2.994 -6.288 -3.173 1.00 96.00 104 TYR A N 1
ATOM 813 C CA . TYR A 1 104 ? 2.321 -7.558 -3.446 1.00 96.00 104 TYR A CA 1
ATOM 814 C C . TYR A 1 104 ? 2.874 -8.268 -4.694 1.00 96.00 104 TYR A C 1
ATOM 816 O O . TYR A 1 104 ? 2.932 -9.498 -4.757 1.00 96.00 104 TYR A O 1
ATOM 824 N N . ASN A 1 105 ? 3.289 -7.495 -5.700 1.00 97.25 105 ASN A N 1
ATOM 825 C CA . ASN A 1 105 ? 3.845 -8.013 -6.947 1.00 97.25 105 ASN A CA 1
ATOM 826 C C . ASN A 1 105 ? 5.381 -8.110 -6.936 1.00 97.25 105 ASN A C 1
ATOM 828 O O . ASN A 1 105 ? 5.963 -8.731 -7.832 1.00 97.25 105 ASN A O 1
ATOM 832 N N . CYS A 1 106 ? 6.043 -7.514 -5.943 1.00 97.12 106 CYS A N 1
ATOM 833 C CA . CYS A 1 106 ? 7.491 -7.498 -5.812 1.00 97.12 106 CYS A CA 1
ATOM 834 C C . CYS A 1 106 ? 7.992 -8.827 -5.237 1.00 97.12 106 CYS A C 1
ATOM 836 O O . CYS A 1 106 ? 7.497 -9.335 -4.235 1.00 97.12 106 CYS A O 1
ATOM 838 N N . ARG A 1 107 ? 9.005 -9.409 -5.878 1.00 96.38 107 ARG A N 1
ATOM 839 C CA . ARG A 1 107 ? 9.686 -10.628 -5.412 1.00 96.38 107 ARG A CA 1
ATOM 840 C C . ARG A 1 107 ? 11.034 -10.333 -4.770 1.00 96.38 107 ARG A C 1
ATOM 842 O O . ARG A 1 107 ? 11.629 -11.227 -4.177 1.00 96.38 107 ARG A O 1
ATOM 849 N N . HIS A 1 108 ? 11.535 -9.115 -4.942 1.00 96.44 108 HIS A N 1
ATOM 850 C CA . HIS A 1 108 ? 12.818 -8.686 -4.416 1.00 96.44 108 HIS A CA 1
ATOM 851 C C . HIS A 1 108 ? 12.692 -8.353 -2.919 1.00 96.44 108 HIS A C 1
ATOM 853 O O . HIS A 1 108 ? 11.749 -7.659 -2.536 1.00 96.44 108 HIS A O 1
ATOM 859 N N . PRO A 1 109 ? 13.637 -8.786 -2.062 1.00 94.69 109 PRO A N 1
ATOM 860 C CA . PRO A 1 109 ? 13.541 -8.608 -0.608 1.00 94.69 109 PRO A CA 1
ATOM 861 C C . PRO A 1 109 ? 13.508 -7.143 -0.155 1.00 94.69 109 PRO A C 1
ATOM 863 O O . PRO A 1 109 ? 13.015 -6.854 0.927 1.00 94.69 109 PRO A O 1
ATOM 866 N N . ALA A 1 110 ? 14.020 -6.225 -0.975 1.00 94.00 110 ALA A N 1
ATOM 867 C CA . ALA A 1 110 ? 13.960 -4.787 -0.710 1.00 94.00 110 ALA A CA 1
ATOM 868 C C . ALA A 1 110 ? 12.561 -4.165 -0.878 1.00 94.00 110 ALA A C 1
ATOM 870 O O . ALA A 1 110 ? 12.352 -3.038 -0.448 1.00 94.00 110 ALA A O 1
ATOM 871 N N . GLY A 1 111 ? 11.604 -4.850 -1.518 1.00 94.94 111 GLY A N 1
ATOM 872 C CA . GLY A 1 111 ? 10.244 -4.325 -1.663 1.00 94.94 111 GLY A CA 1
ATOM 873 C C . GLY A 1 111 ? 10.210 -2.943 -2.325 1.00 94.94 111 GLY A C 1
ATOM 874 O O . GLY A 1 111 ? 10.799 -2.743 -3.392 1.00 94.94 111 GLY A O 1
ATOM 875 N N . CYS A 1 112 ? 9.519 -1.994 -1.691 1.00 93.81 112 CYS A N 1
ATOM 876 C CA . CYS A 1 112 ? 9.378 -0.625 -2.182 1.00 93.81 112 CYS A CA 1
ATOM 877 C C . CYS A 1 112 ? 10.657 0.232 -2.069 1.00 93.81 112 CYS A C 1
ATOM 879 O O . CYS A 1 112 ? 10.741 1.273 -2.728 1.00 93.81 112 CYS A O 1
ATOM 881 N N . ASP A 1 113 ? 11.697 -0.223 -1.357 1.00 94.06 113 ASP A N 1
ATOM 882 C CA . ASP A 1 113 ? 12.994 0.470 -1.304 1.00 94.06 113 ASP A CA 1
ATOM 883 C C . ASP A 1 113 ? 13.644 0.577 -2.687 1.00 94.06 113 ASP A C 1
ATOM 885 O O . ASP A 1 113 ? 14.398 1.511 -2.941 1.00 94.06 113 ASP A O 1
ATOM 889 N N . LEU A 1 114 ? 13.308 -0.321 -3.620 1.00 94.12 114 LEU A N 1
ATOM 890 C CA . LEU A 1 114 ? 13.745 -0.211 -5.015 1.00 94.12 114 LEU A CA 1
ATOM 891 C C . LEU A 1 114 ? 13.295 1.097 -5.684 1.00 94.12 114 LEU A C 1
ATOM 893 O O . LEU A 1 114 ? 13.890 1.510 -6.671 1.00 94.12 114 LEU A O 1
ATOM 897 N N . ILE A 1 115 ? 12.249 1.741 -5.166 1.00 93.62 115 ILE A N 1
ATOM 898 C CA . ILE A 1 115 ? 11.691 2.986 -5.699 1.00 93.62 115 ILE A CA 1
ATOM 899 C C . ILE A 1 115 ? 12.163 4.179 -4.865 1.00 93.62 115 ILE A C 1
ATOM 901 O O . ILE A 1 115 ? 12.592 5.186 -5.423 1.00 93.62 115 ILE A O 1
ATOM 905 N N . PHE A 1 116 ? 12.080 4.077 -3.537 1.00 92.94 116 PHE A N 1
ATOM 906 C CA . PHE A 1 116 ? 12.304 5.216 -2.638 1.00 92.94 116 PHE A CA 1
ATOM 907 C C . PHE A 1 116 ? 13.750 5.340 -2.138 1.00 92.94 116 PHE A C 1
ATOM 909 O O . PHE A 1 116 ? 14.184 6.434 -1.782 1.00 92.94 116 PHE A O 1
ATOM 916 N N . TYR A 1 117 ? 14.502 4.237 -2.141 1.00 93.38 117 TYR A N 1
ATOM 917 C CA . TYR A 1 117 ? 15.859 4.131 -1.600 1.00 93.38 117 TYR A CA 1
ATOM 918 C C . TYR A 1 117 ? 16.743 3.278 -2.521 1.00 93.38 117 TYR A C 1
ATOM 920 O O . TYR A 1 117 ? 17.394 2.326 -2.092 1.00 93.38 117 TYR A O 1
ATOM 928 N N . TYR A 1 118 ? 16.752 3.615 -3.811 1.00 91.69 118 TYR A N 1
ATOM 929 C CA . TYR A 1 118 ? 17.331 2.789 -4.874 1.00 91.69 118 TYR A CA 1
ATOM 930 C C . TYR A 1 118 ? 18.871 2.712 -4.863 1.00 91.69 118 TYR A C 1
ATOM 932 O O . TYR A 1 118 ? 19.444 1.790 -5.446 1.00 91.69 118 TYR A O 1
ATOM 940 N N . ASP A 1 119 ? 19.561 3.642 -4.193 1.00 93.38 119 ASP A N 1
ATOM 941 C CA . ASP A 1 119 ? 21.028 3.766 -4.221 1.00 93.38 119 ASP A CA 1
ATOM 942 C C . ASP A 1 119 ? 21.798 2.447 -3.987 1.00 93.38 119 ASP A C 1
ATOM 944 O O . ASP A 1 119 ? 22.719 2.167 -4.764 1.00 93.38 119 ASP A O 1
ATOM 948 N N . PRO A 1 120 ? 21.457 1.599 -2.990 1.00 93.12 120 PRO A N 1
ATOM 949 C CA . PRO A 1 120 ? 22.174 0.349 -2.726 1.00 93.12 120 PRO A CA 1
ATOM 950 C C . PRO A 1 120 ? 22.007 -0.717 -3.817 1.00 93.12 120 PRO A C 1
ATOM 952 O O . PRO A 1 120 ? 22.815 -1.640 -3.885 1.00 93.12 120 PRO A O 1
ATOM 955 N N . TYR A 1 121 ? 20.967 -0.607 -4.645 1.00 92.69 121 TYR A N 1
ATOM 956 C CA . TYR A 1 121 ? 20.566 -1.625 -5.623 1.00 92.69 121 TYR A CA 1
ATOM 957 C C . TYR A 1 121 ? 20.983 -1.269 -7.052 1.00 92.69 121 TYR A C 1
ATOM 959 O O . TYR A 1 121 ? 21.017 -2.128 -7.932 1.00 92.69 121 TYR A O 1
ATOM 967 N N . PHE A 1 122 ? 21.331 -0.002 -7.277 1.00 93.38 122 PHE A N 1
ATOM 968 C CA . PHE A 1 122 ? 21.694 0.522 -8.588 1.00 93.38 122 PHE A CA 1
ATOM 969 C C . PHE A 1 122 ? 23.019 1.303 -8.576 1.00 93.38 122 PHE A C 1
ATOM 971 O O . PHE A 1 122 ? 23.251 2.151 -9.434 1.00 93.38 122 PHE A O 1
ATOM 978 N N . ASP A 1 123 ? 23.914 1.018 -7.626 1.00 91.25 123 ASP A N 1
ATOM 979 C CA . ASP A 1 123 ? 25.244 1.642 -7.517 1.00 91.25 123 ASP A CA 1
ATOM 980 C C . ASP A 1 123 ? 25.196 3.187 -7.470 1.00 91.25 123 ASP A C 1
ATOM 982 O O . ASP A 1 123 ? 26.046 3.877 -8.041 1.00 91.25 123 ASP A O 1
ATOM 986 N N . GLY A 1 124 ? 24.174 3.744 -6.810 1.00 88.62 124 GLY A N 1
ATOM 987 C CA . GLY A 1 124 ? 23.952 5.190 -6.690 1.00 88.62 124 GLY A CA 1
ATOM 988 C C . GLY A 1 124 ? 23.510 5.894 -7.979 1.00 88.62 124 GLY A C 1
ATOM 989 O O . GLY A 1 124 ? 23.565 7.124 -8.053 1.00 88.62 124 GLY A O 1
ATOM 990 N N . ARG A 1 125 ? 23.112 5.148 -9.019 1.00 93.12 125 ARG A N 1
ATOM 991 C CA . ARG A 1 125 ? 22.489 5.718 -10.224 1.00 93.12 125 ARG A CA 1
ATOM 992 C C . ARG A 1 125 ? 20.969 5.754 -10.065 1.00 93.12 125 ARG A C 1
ATOM 994 O O . ARG A 1 125 ? 20.397 4.884 -9.421 1.00 93.12 125 ARG A O 1
ATOM 1001 N N . ASP A 1 126 ? 20.335 6.701 -10.744 1.00 92.56 126 ASP A N 1
ATOM 1002 C CA . ASP A 1 126 ? 18.877 6.767 -10.856 1.00 92.56 126 ASP A CA 1
ATOM 1003 C C . ASP A 1 126 ? 18.376 5.689 -11.846 1.00 92.56 126 ASP A C 1
ATOM 1005 O O . ASP A 1 126 ? 18.797 5.698 -13.016 1.00 92.56 126 ASP A O 1
ATOM 1009 N N . PRO A 1 127 ? 17.579 4.699 -11.404 1.00 94.69 127 PRO A N 1
ATOM 1010 C CA . PRO A 1 127 ? 17.026 3.673 -12.277 1.00 94.69 127 PRO A CA 1
ATOM 1011 C C . PRO A 1 127 ? 15.828 4.187 -13.080 1.00 94.69 127 PRO A C 1
ATOM 1013 O O . PRO A 1 127 ? 15.022 4.998 -12.630 1.00 94.69 127 PRO A O 1
ATOM 1016 N N . THR A 1 128 ? 15.652 3.647 -14.281 1.00 96.25 128 THR A N 1
ATOM 1017 C CA . THR A 1 128 ? 14.392 3.824 -15.014 1.00 96.25 128 THR A CA 1
ATOM 1018 C C . THR A 1 128 ? 13.255 3.035 -14.346 1.00 96.25 128 THR A C 1
ATOM 1020 O O . THR A 1 128 ? 13.509 2.006 -13.709 1.00 96.25 128 THR A O 1
ATOM 1023 N N . PRO A 1 129 ? 11.982 3.439 -14.528 1.00 96.75 129 PRO A N 1
ATOM 1024 C CA . PRO A 1 129 ? 10.838 2.669 -14.040 1.00 96.75 129 PRO A CA 1
ATOM 1025 C C . PRO A 1 129 ? 10.859 1.201 -14.485 1.00 96.75 129 PRO A C 1
ATOM 1027 O O . PRO A 1 129 ? 10.537 0.301 -13.713 1.00 96.75 129 PRO A O 1
ATOM 1030 N N . GLU A 1 130 ? 11.284 0.946 -15.721 1.00 97.69 130 GLU A N 1
ATOM 1031 C CA . GLU A 1 130 ? 11.441 -0.393 -16.275 1.00 97.69 130 GLU A CA 1
ATOM 1032 C C . GLU A 1 130 ? 12.525 -1.206 -15.556 1.00 97.69 130 GLU A C 1
ATOM 1034 O O . GLU A 1 130 ? 12.318 -2.393 -15.312 1.00 97.69 130 GLU A O 1
ATOM 1039 N N . GLU A 1 131 ? 13.651 -0.590 -15.191 1.00 96.44 131 GLU A N 1
ATOM 1040 C CA . GLU A 1 131 ? 14.721 -1.256 -14.437 1.00 96.44 131 GLU A CA 1
ATOM 1041 C C . GLU A 1 131 ? 14.283 -1.617 -13.016 1.00 96.44 131 GLU A C 1
ATOM 1043 O O . GLU A 1 131 ? 14.574 -2.724 -12.561 1.00 96.44 131 GLU A O 1
ATOM 1048 N N . ASN A 1 132 ? 13.530 -0.734 -12.351 1.00 95.81 132 ASN A N 1
ATOM 1049 C CA . ASN A 1 132 ? 12.932 -1.014 -11.044 1.00 95.81 132 ASN A CA 1
ATOM 1050 C C . ASN A 1 132 ? 11.998 -2.222 -11.101 1.00 95.81 132 ASN A C 1
ATOM 1052 O O . ASN A 1 132 ? 12.123 -3.142 -10.292 1.00 95.81 132 ASN A O 1
ATOM 1056 N N . VAL A 1 133 ? 11.092 -2.257 -12.082 1.00 97.12 133 VAL A N 1
ATOM 1057 C CA . VAL A 1 133 ? 10.152 -3.376 -12.245 1.00 97.12 133 VAL A CA 1
ATOM 1058 C C . VAL A 1 133 ? 10.877 -4.666 -12.620 1.00 97.12 133 VAL A C 1
ATOM 1060 O O . VAL A 1 133 ? 10.560 -5.727 -12.083 1.00 97.12 133 VAL A O 1
ATOM 1063 N N . ASP A 1 134 ? 11.862 -4.603 -13.514 1.00 97.06 134 ASP A N 1
ATOM 1064 C CA . ASP A 1 134 ? 12.614 -5.790 -13.913 1.00 97.06 134 ASP A CA 1
ATOM 1065 C C . ASP A 1 134 ? 13.385 -6.391 -12.731 1.00 97.06 134 ASP A C 1
ATOM 1067 O O . ASP A 1 134 ? 13.408 -7.615 -12.598 1.00 97.06 134 ASP A O 1
ATOM 1071 N N . LEU A 1 135 ? 13.982 -5.565 -11.863 1.00 95.94 135 LEU A N 1
ATOM 1072 C CA . LEU A 1 135 ? 14.653 -6.042 -10.652 1.00 95.94 135 LEU A CA 1
ATOM 1073 C C . LEU A 1 135 ? 13.646 -6.599 -9.633 1.00 95.94 135 LEU A C 1
ATOM 1075 O O . LEU A 1 135 ? 13.821 -7.719 -9.147 1.00 95.94 135 LEU A O 1
ATOM 1079 N N . ALA A 1 136 ? 12.543 -5.882 -9.394 1.00 96.06 136 ALA A N 1
ATOM 1080 C CA . ALA A 1 136 ? 11.467 -6.306 -8.498 1.00 96.06 136 ALA A CA 1
ATOM 1081 C C . ALA A 1 136 ? 10.904 -7.691 -8.858 1.00 96.06 136 ALA A C 1
ATOM 1083 O O . ALA A 1 136 ? 10.636 -8.503 -7.974 1.00 96.06 136 ALA A O 1
ATOM 1084 N N . LEU A 1 137 ? 10.750 -7.994 -10.151 1.00 96.19 137 LEU A N 1
ATOM 1085 C CA . LEU A 1 137 ? 10.182 -9.260 -10.628 1.00 96.19 137 LEU A CA 1
ATOM 1086 C C . LEU A 1 137 ? 11.187 -10.423 -10.692 1.00 96.19 137 LEU A C 1
ATOM 1088 O O . LEU A 1 137 ? 10.758 -11.584 -10.725 1.00 96.19 137 LEU A O 1
ATOM 1092 N N . ARG A 1 138 ? 12.499 -10.147 -10.727 1.00 92.56 138 ARG A N 1
ATOM 1093 C CA . ARG A 1 138 ? 13.553 -11.182 -10.717 1.00 92.56 138 ARG A CA 1
ATOM 1094 C C . ARG A 1 138 ? 13.704 -11.832 -9.344 1.00 92.56 138 ARG A C 1
ATOM 1096 O O . ARG A 1 138 ? 13.886 -13.044 -9.285 1.00 92.56 138 ARG A O 1
ATOM 1103 N N . GLY A 1 139 ? 13.549 -11.049 -8.275 1.00 79.00 139 GLY A N 1
ATOM 1104 C CA . GLY A 1 139 ? 13.680 -11.530 -6.897 1.00 79.00 139 GLY A CA 1
ATOM 1105 C C . GLY A 1 139 ? 15.114 -11.875 -6.481 1.00 79.00 139 GLY A C 1
ATOM 1106 O O . GLY A 1 139 ? 15.294 -12.732 -5.619 1.00 79.00 139 GLY A O 1
ATOM 1107 N N . GLU A 1 140 ? 16.107 -11.261 -7.132 1.00 71.31 140 GLU A N 1
ATOM 1108 C CA . GLU A 1 140 ? 17.550 -11.453 -6.897 1.00 71.31 140 GLU A CA 1
ATOM 1109 C C . GLU A 1 140 ? 18.123 -10.390 -5.970 1.00 71.31 140 GLU A C 1
ATOM 1111 O O . GLU A 1 140 ? 17.849 -9.213 -6.263 1.00 71.31 140 GLU A O 1
#